Protein AF-A0ABC8RM78-F1 (afdb_monomer_lite)

InterPro domains:
  IPR001905 Ammonium transporter [PTHR43029] (1-121)
  IPR024041 Ammonium transporter AmtB-like domain [PF00909] (2-109)
  IPR029020 Ammonium/urea transporter [G3DSA:1.10.3430.10] (1-112)

Sequence (159 aa):
MAVFHTHAVAGSLGGILTGFFANPKLNRLFYMVPEWQHYIGLSYGLHSGQVKAGFKQMGVQLLGIVFVVTLNVIMTSLICLLIRLAVPLRLSEEELLNGDDAVHGEEAYALWGDGEKFESSRYTSTYGVEEVPGSRTNRDGPMMGPDEDNDFNVLGHSS

Foldseek 3Di:
DCCCPVPLVVLLVVLQVQLAQVDLVVQCVVVVDPPSVLSGACPVCVVVVVNVSNVVSNVVSVVVSVVVVVCCVVVVVVVQVVVCVPDNPDDDPVQVVVPPCSVPVDDPPPDDDDPDDDDDDDDDDDDDDDDDDDDDDDDDDDDDDDDDDDDDDDDDDDD

pLDDT: mean 71.52, std 21.96, range [32.31, 97.81]

Organism: NCBI:txid185542

Secondary structure (DSSP, 8-state):
--HIIIIIIHHHHHHHHHHHH--HHHHHHHH--TTGGG---HHHHHHTT-HHHHHHHHHHHHHHHHHHHHHHHHHHHHHHHHHHTTS-SS--HHHHHH-GGGTTSS-TT-SSS-------S--------------------------------------

Radius of gyration: 38.26 Å; chains: 1; bounding box: 90×73×73 Å

Structure (mmCIF, N/CA/C/O backbone):
data_AF-A0ABC8RM78-F1
#
_entry.id   AF-A0ABC8RM78-F1
#
loop_
_atom_site.group_PDB
_atom_site.id
_atom_site.type_symbol
_atom_site.label_atom_id
_atom_site.label_alt_id
_atom_site.label_comp_id
_atom_site.label_asym_id
_atom_site.label_entity_id
_atom_site.label_seq_id
_atom_site.pdbx_PDB_ins_code
_atom_site.Cartn_x
_atom_site.Cartn_y
_atom_site.Cartn_z
_atom_site.occupancy
_atom_site.B_iso_or_equiv
_atom_site.auth_seq_id
_atom_site.auth_comp_id
_atom_site.auth_asym_id
_atom_site.auth_atom_id
_atom_site.pdbx_PDB_model_num
ATOM 1 N N . MET A 1 1 ? 16.459 9.602 -7.065 1.00 53.28 1 MET A N 1
ATOM 2 C CA . MET A 1 1 ? 16.004 8.241 -6.694 1.00 53.28 1 MET A CA 1
ATOM 3 C C . MET A 1 1 ? 15.451 8.251 -5.270 1.00 53.28 1 MET A C 1
ATOM 5 O O . MET A 1 1 ? 16.225 8.205 -4.328 1.00 53.28 1 MET A O 1
ATOM 9 N N . ALA A 1 2 ? 14.132 8.391 -5.096 1.00 65.94 2 ALA A N 1
ATOM 10 C CA . ALA A 1 2 ? 13.492 8.371 -3.766 1.00 65.94 2 ALA A CA 1
ATOM 11 C C . ALA A 1 2 ? 12.044 7.842 -3.773 1.00 65.94 2 ALA A C 1
ATOM 13 O O . ALA A 1 2 ? 11.488 7.579 -2.713 1.00 65.94 2 ALA A O 1
ATOM 14 N N . VAL A 1 3 ? 11.440 7.649 -4.953 1.00 72.56 3 VAL A N 1
ATOM 15 C CA . VAL A 1 3 ? 10.004 7.368 -5.120 1.00 72.56 3 VAL A CA 1
ATOM 16 C C . VAL A 1 3 ? 9.578 6.081 -4.409 1.00 72.56 3 VAL A C 1
ATOM 18 O O . VAL A 1 3 ? 8.558 6.067 -3.732 1.00 72.56 3 VAL A O 1
ATOM 21 N N . PHE A 1 4 ? 10.385 5.017 -4.463 1.00 78.56 4 PHE A N 1
ATOM 22 C CA . PHE A 1 4 ? 10.058 3.765 -3.773 1.00 78.56 4 PHE A CA 1
ATOM 23 C C . PHE A 1 4 ? 9.957 3.945 -2.248 1.00 78.56 4 PHE A C 1
ATOM 25 O O . PHE A 1 4 ? 8.968 3.547 -1.635 1.00 78.56 4 PHE A O 1
ATOM 32 N N . HIS A 1 5 ? 10.938 4.605 -1.629 1.00 72.56 5 HIS A N 1
ATOM 33 C CA . HIS A 1 5 ? 10.938 4.813 -0.180 1.00 72.56 5 HIS A CA 1
ATOM 34 C C . HIS A 1 5 ? 9.869 5.811 0.261 1.00 72.56 5 HIS A C 1
ATOM 36 O O . HIS A 1 5 ? 9.139 5.557 1.215 1.00 72.56 5 HIS A O 1
ATOM 42 N N . THR A 1 6 ? 9.737 6.938 -0.433 1.00 83.31 6 THR A N 1
ATOM 43 C CA . THR A 1 6 ? 8.814 7.990 0.005 1.00 83.31 6 THR A CA 1
ATOM 44 C C . THR A 1 6 ? 7.363 7.712 -0.365 1.00 83.31 6 THR A C 1
ATOM 46 O O . THR A 1 6 ? 6.483 8.279 0.266 1.00 83.31 6 THR A O 1
ATOM 49 N N . HIS A 1 7 ? 7.091 6.840 -1.342 1.00 86.31 7 HIS A N 1
ATOM 50 C CA . HIS A 1 7 ? 5.723 6.556 -1.787 1.00 86.31 7 HIS A CA 1
ATOM 51 C C . HIS A 1 7 ? 5.297 5.131 -1.433 1.00 86.31 7 HIS A C 1
ATOM 53 O O . HIS A 1 7 ? 4.291 4.955 -0.749 1.00 86.31 7 HIS A O 1
ATOM 59 N N . ALA A 1 8 ? 6.055 4.103 -1.834 1.00 87.44 8 ALA A N 1
ATOM 60 C CA . ALA A 1 8 ? 5.636 2.717 -1.609 1.00 87.44 8 ALA A CA 1
ATOM 61 C C . ALA A 1 8 ? 5.716 2.328 -0.124 1.00 87.44 8 ALA A C 1
ATOM 63 O O . ALA A 1 8 ? 4.761 1.768 0.422 1.00 87.44 8 ALA A O 1
ATOM 64 N N . VAL A 1 9 ? 6.816 2.673 0.556 1.00 90.56 9 VAL A N 1
ATOM 65 C CA . VAL A 1 9 ? 6.976 2.369 1.989 1.00 90.56 9 VAL A CA 1
ATOM 66 C C . VAL A 1 9 ? 6.053 3.241 2.836 1.00 90.56 9 VAL A C 1
ATOM 68 O O . VAL A 1 9 ? 5.328 2.713 3.678 1.00 90.56 9 VAL A O 1
ATOM 71 N N . ALA A 1 10 ? 6.015 4.553 2.586 1.00 92.19 10 ALA A N 1
ATOM 72 C CA . ALA A 1 10 ? 5.139 5.463 3.326 1.00 92.19 10 ALA A CA 1
ATOM 73 C C . ALA A 1 10 ? 3.650 5.134 3.126 1.00 92.19 10 ALA A C 1
ATOM 75 O O . ALA A 1 10 ? 2.893 5.115 4.095 1.00 92.19 10 ALA A O 1
ATOM 76 N N . GLY A 1 11 ? 3.233 4.809 1.898 1.00 92.81 11 GLY A N 1
ATOM 77 C CA . GLY A 1 11 ? 1.861 4.401 1.596 1.00 92.81 11 GLY A CA 1
ATOM 78 C C . GLY A 1 11 ? 1.475 3.093 2.288 1.00 92.81 11 GLY A C 1
ATOM 79 O O . GLY A 1 11 ? 0.410 3.008 2.900 1.00 92.81 11 GLY A O 1
ATOM 80 N N . SER A 1 12 ? 2.366 2.096 2.272 1.00 95.31 12 SER A N 1
ATOM 81 C CA . SER A 1 12 ? 2.142 0.820 2.969 1.00 95.31 12 SER A CA 1
ATOM 82 C C . SER A 1 12 ? 2.048 1.014 4.483 1.00 95.31 12 SER A C 1
ATOM 84 O O . SER A 1 12 ? 1.131 0.498 5.123 1.00 95.31 12 SER A O 1
ATOM 86 N N . LEU A 1 13 ? 2.956 1.810 5.057 1.00 96.06 13 LEU A N 1
ATOM 87 C CA . LEU A 1 13 ? 2.937 2.160 6.475 1.00 96.06 13 LEU A CA 1
ATOM 88 C C . LEU A 1 13 ? 1.647 2.901 6.847 1.00 96.06 13 LEU A C 1
ATOM 90 O O . LEU A 1 13 ? 1.007 2.548 7.835 1.00 96.06 13 LEU A O 1
ATOM 94 N N . GLY A 1 14 ? 1.226 3.874 6.036 1.00 95.94 14 GLY A N 1
ATOM 95 C CA . GLY A 1 14 ? -0.038 4.584 6.214 1.00 95.94 14 GLY A CA 1
ATOM 96 C C . GLY A 1 14 ? -1.230 3.628 6.229 1.00 95.94 14 GLY A C 1
ATOM 97 O O . GLY A 1 14 ? -2.032 3.667 7.159 1.00 95.94 14 GLY A O 1
ATOM 98 N N . GLY A 1 15 ? -1.298 2.698 5.271 1.00 96.06 15 GLY A N 1
ATOM 99 C CA . GLY A 1 15 ? -2.353 1.687 5.210 1.00 96.06 15 GLY A CA 1
ATOM 100 C C . GLY A 1 15 ? -2.411 0.794 6.455 1.00 96.06 15 GLY A C 1
ATOM 101 O O . GLY A 1 15 ? -3.502 0.559 6.986 1.00 96.06 15 GLY A O 1
ATOM 102 N N . ILE A 1 16 ? -1.252 0.355 6.961 1.00 97.38 16 ILE A N 1
ATOM 103 C CA . ILE A 1 16 ? -1.138 -0.437 8.197 1.00 97.38 16 ILE A CA 1
ATOM 104 C C . ILE A 1 16 ? -1.616 0.369 9.408 1.00 97.38 16 ILE A C 1
ATOM 106 O O . ILE A 1 16 ? -2.435 -0.113 10.194 1.00 97.38 16 ILE A O 1
ATOM 110 N N . LEU A 1 17 ? -1.153 1.614 9.540 1.00 96.81 17 LEU A N 1
ATOM 111 C CA . LEU A 1 17 ? -1.540 2.498 10.637 1.00 96.81 17 LEU A CA 1
ATOM 112 C C . LEU A 1 17 ? -3.037 2.818 10.603 1.00 96.81 17 LEU A C 1
ATOM 114 O O . LEU A 1 17 ? -3.672 2.831 11.655 1.00 96.81 17 LEU A O 1
ATOM 118 N N . THR A 1 18 ? -3.639 2.986 9.422 1.00 95.38 18 THR A N 1
ATOM 119 C CA . THR A 1 18 ? -5.097 3.107 9.279 1.00 95.38 18 THR A CA 1
ATOM 120 C C . THR A 1 18 ? -5.815 1.852 9.776 1.00 95.38 18 THR A C 1
ATOM 122 O O . THR A 1 18 ? -6.796 1.962 10.509 1.00 95.38 18 THR A O 1
ATOM 125 N N . GLY A 1 19 ? -5.321 0.656 9.442 1.00 94.50 19 GLY A N 1
ATOM 126 C CA . GLY A 1 19 ? -5.889 -0.607 9.928 1.00 94.50 19 GLY A CA 1
ATOM 127 C C . GLY A 1 19 ? -5.832 -0.742 11.451 1.00 94.50 19 GLY A C 1
ATOM 128 O O . GLY A 1 19 ? -6.739 -1.297 12.073 1.00 94.50 19 GLY A O 1
ATOM 129 N N . PHE A 1 20 ? -4.797 -0.178 12.069 1.00 96.44 20 PHE A N 1
ATOM 130 C CA . PHE A 1 20 ? -4.596 -0.244 13.510 1.00 96.44 20 PHE A CA 1
ATOM 131 C C . PHE A 1 20 ? -5.345 0.853 14.288 1.00 96.44 20 PHE A C 1
ATOM 133 O O . PHE A 1 20 ? -5.953 0.560 15.321 1.00 96.44 20 PHE A O 1
ATOM 140 N N . PHE A 1 21 ? -5.344 2.095 13.794 1.00 96.06 21 PHE A N 1
ATOM 141 C CA . PHE A 1 21 ? -5.816 3.295 14.503 1.00 96.06 21 PHE A CA 1
ATOM 142 C C . PHE A 1 21 ? -7.126 3.896 13.965 1.00 96.06 21 PHE A C 1
ATOM 144 O O . PHE A 1 21 ? -7.525 4.970 14.414 1.00 96.06 21 PHE A O 1
ATOM 151 N N . ALA A 1 22 ? -7.828 3.246 13.030 1.00 93.12 22 ALA A N 1
ATOM 152 C CA . ALA A 1 22 ? -9.116 3.751 12.547 1.00 93.12 22 ALA A CA 1
ATOM 153 C C . ALA A 1 22 ? -10.111 3.984 13.703 1.00 93.12 22 ALA A C 1
ATOM 155 O O . ALA A 1 22 ? -10.501 3.062 14.421 1.00 93.12 22 ALA A O 1
ATOM 156 N N . ASN A 1 23 ? -10.538 5.236 13.876 1.00 91.44 23 ASN A N 1
ATOM 157 C CA . ASN A 1 23 ? -11.488 5.618 14.912 1.00 91.44 23 ASN A CA 1
ATOM 158 C C . ASN A 1 23 ? -12.906 5.672 14.319 1.00 91.44 23 ASN A C 1
ATOM 160 O O . ASN A 1 23 ? -13.159 6.478 13.418 1.00 91.44 23 ASN A O 1
ATOM 164 N N . PRO A 1 24 ? -13.863 4.891 14.843 1.00 85.81 24 PRO A N 1
ATOM 165 C CA . PRO A 1 24 ? -15.192 4.790 14.254 1.00 85.81 24 PRO A CA 1
ATOM 166 C C . PRO A 1 24 ? -15.961 6.123 14.333 1.00 85.81 24 PRO A C 1
ATOM 168 O O . PRO A 1 24 ? -16.697 6.460 13.409 1.00 85.81 24 PRO A O 1
ATOM 171 N N . LYS A 1 25 ? -15.737 6.958 15.363 1.00 85.38 25 LYS A N 1
ATOM 172 C CA . LYS A 1 25 ? -16.378 8.286 15.461 1.00 85.38 25 LYS A CA 1
ATOM 173 C C . LYS A 1 25 ? -15.919 9.233 14.349 1.00 85.38 25 LYS A C 1
ATOM 175 O O . LYS A 1 25 ? -16.734 10.004 13.849 1.00 85.38 25 LYS A O 1
ATOM 180 N N . LEU A 1 26 ? -14.642 9.160 13.963 1.00 85.31 26 LEU A N 1
ATOM 181 C CA . LEU A 1 26 ? -14.109 9.925 12.832 1.00 85.31 26 LEU A CA 1
ATOM 182 C C . LEU A 1 26 ? -14.647 9.369 11.510 1.00 85.31 26 LEU A C 1
ATOM 184 O O . LEU A 1 26 ? -15.102 10.136 10.669 1.00 85.31 26 LEU A O 1
ATOM 188 N N . ASN A 1 27 ? -14.704 8.044 11.363 1.00 84.44 27 ASN A N 1
ATOM 189 C CA . ASN A 1 27 ? -15.275 7.409 10.172 1.00 84.44 27 ASN A CA 1
ATOM 190 C C . ASN A 1 27 ? -16.754 7.769 9.966 1.00 84.44 27 ASN A C 1
ATOM 192 O O . ASN A 1 27 ? -17.173 7.982 8.832 1.00 84.44 27 ASN A O 1
ATOM 196 N N . ARG A 1 28 ? -17.542 7.933 11.037 1.00 82.94 28 ARG A N 1
ATOM 197 C CA . ARG A 1 28 ? -18.921 8.439 10.937 1.00 82.94 28 ARG A CA 1
ATOM 198 C C . ARG A 1 28 ? -18.995 9.821 10.291 1.00 82.94 28 ARG A C 1
ATOM 200 O O . ARG A 1 28 ? -19.908 10.065 9.510 1.00 82.94 28 ARG A O 1
ATOM 207 N N . LEU A 1 29 ? -18.064 10.712 10.636 1.00 83.12 29 LEU A N 1
ATOM 208 C CA . LEU A 1 29 ? -18.045 12.079 10.119 1.00 83.12 29 LEU A CA 1
ATOM 209 C C . LEU A 1 29 ? -17.743 12.108 8.616 1.00 83.12 29 LEU A C 1
ATOM 211 O O . LEU A 1 29 ? -18.353 12.891 7.900 1.00 83.12 29 LEU A O 1
ATOM 215 N N . PHE A 1 30 ? -16.844 11.238 8.145 1.00 82.69 30 PHE A N 1
ATOM 216 C CA . PHE A 1 30 ? -16.452 11.184 6.734 1.00 82.69 30 PHE A CA 1
ATOM 217 C C . PHE A 1 30 ? -17.404 10.369 5.856 1.00 82.69 30 PHE A C 1
ATOM 219 O O . PHE A 1 30 ? -17.686 10.775 4.734 1.00 82.69 30 PHE A O 1
ATOM 226 N N . TYR A 1 31 ? -17.893 9.225 6.338 1.00 76.94 31 TYR A N 1
ATOM 227 C CA . TYR A 1 31 ? -18.687 8.315 5.511 1.00 76.94 31 TYR A CA 1
ATOM 228 C C . TYR A 1 31 ? -20.199 8.504 5.667 1.00 76.94 31 TYR A C 1
ATOM 230 O O . TYR A 1 31 ? -20.934 8.070 4.789 1.00 76.94 31 TYR A O 1
ATOM 238 N N . MET A 1 32 ? -20.680 9.116 6.760 1.00 79.56 32 MET A N 1
ATOM 239 C CA . MET A 1 32 ? -22.110 9.363 7.041 1.00 79.56 32 MET A CA 1
ATOM 240 C C . MET A 1 32 ? -23.044 8.152 6.810 1.00 79.56 32 MET A C 1
ATOM 242 O O . MET A 1 32 ? -24.242 8.311 6.588 1.00 79.56 32 MET A O 1
ATOM 246 N N . VAL A 1 33 ? -22.512 6.929 6.880 1.00 76.44 33 VAL A N 1
ATOM 247 C CA . VAL A 1 33 ? -23.263 5.686 6.661 1.00 76.44 33 VAL A CA 1
ATOM 248 C C . VAL A 1 33 ? -23.813 5.136 7.977 1.00 76.44 33 VAL A C 1
ATOM 250 O O . VAL A 1 33 ? -23.138 5.271 8.999 1.00 76.44 33 VAL A O 1
ATOM 253 N N . PRO A 1 34 ? -24.984 4.469 7.976 1.00 74.38 34 PRO A N 1
ATOM 254 C CA . PRO A 1 34 ? -25.592 3.908 9.188 1.00 74.38 34 PRO A CA 1
ATOM 255 C C . PRO A 1 34 ? -24.664 2.934 9.928 1.00 74.38 34 PRO A C 1
ATOM 257 O O . PRO A 1 34 ? -24.543 2.996 11.147 1.00 74.38 34 PRO A O 1
ATOM 260 N N . GLU A 1 35 ? -23.928 2.118 9.173 1.00 76.56 35 GLU A N 1
ATOM 261 C CA . GLU A 1 35 ? -23.063 1.039 9.667 1.00 76.56 35 GLU A CA 1
ATOM 262 C C . GLU A 1 35 ? -21.624 1.504 9.986 1.00 76.56 35 GLU A C 1
ATOM 264 O O . GLU A 1 35 ? -20.668 0.741 9.953 1.00 76.56 35 GLU A O 1
ATOM 269 N N . TRP A 1 36 ? -21.403 2.784 10.291 1.00 76.62 36 TRP A N 1
ATOM 270 C CA . TRP A 1 36 ? -20.051 3.330 10.512 1.00 76.62 36 TRP A CA 1
ATOM 271 C C . TRP A 1 36 ? -19.240 2.613 11.612 1.00 76.62 36 TRP A C 1
ATOM 273 O O . TRP A 1 36 ? -18.010 2.685 11.620 1.00 76.62 36 TRP A O 1
ATOM 283 N N . GLN A 1 37 ? -19.912 1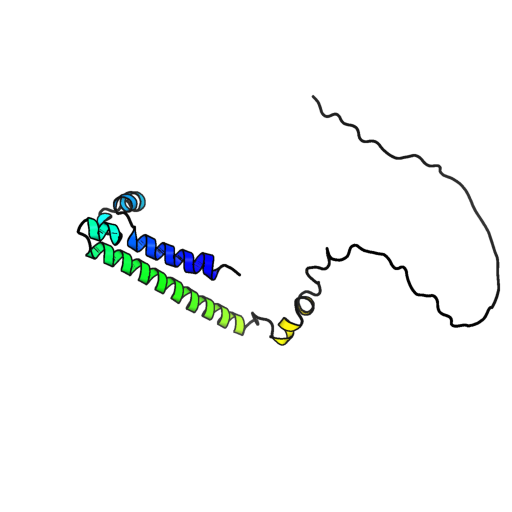.923 12.539 1.00 77.88 37 GLN A N 1
ATOM 284 C CA . GLN A 1 37 ? -19.292 1.230 13.671 1.00 77.88 37 GLN A CA 1
ATOM 285 C C . GLN A 1 37 ? -18.379 0.076 13.242 1.00 77.88 37 GLN A C 1
ATOM 287 O O . GLN A 1 37 ? -17.425 -0.224 13.957 1.00 77.88 37 GLN A O 1
ATOM 292 N N . HIS A 1 38 ? -18.612 -0.544 12.076 1.00 80.00 38 HIS A N 1
ATOM 293 C CA . HIS A 1 38 ? -17.752 -1.637 11.610 1.00 80.00 38 HIS A CA 1
ATOM 294 C C . HIS A 1 38 ? -16.397 -1.164 11.079 1.00 80.00 38 HIS A C 1
ATOM 296 O O . HIS A 1 38 ? -15.493 -1.987 10.933 1.00 80.00 38 HIS A O 1
ATOM 302 N N . TYR A 1 39 ? -16.238 0.132 10.792 1.00 85.94 39 TYR A N 1
ATOM 303 C CA . TYR A 1 39 ? -14.957 0.726 10.413 1.00 85.94 39 TYR A CA 1
ATOM 304 C C . TYR A 1 39 ? -14.179 1.111 11.673 1.00 85.94 39 TYR A C 1
ATOM 306 O O . TYR A 1 39 ? -14.041 2.286 12.018 1.00 85.94 39 TYR A O 1
ATOM 314 N N . ILE A 1 40 ? -13.693 0.104 12.387 1.00 92.94 40 ILE A N 1
ATOM 315 C CA . ILE A 1 40 ? -12.923 0.268 13.617 1.00 92.94 40 ILE A CA 1
ATOM 316 C C . ILE A 1 40 ? -11.547 -0.360 13.438 1.00 92.94 40 ILE A C 1
ATOM 318 O O . ILE A 1 40 ? -11.422 -1.463 12.919 1.00 92.94 40 ILE A O 1
ATOM 322 N N . GLY A 1 41 ? -10.506 0.360 13.838 1.00 94.50 41 GLY A N 1
ATOM 323 C CA . GLY A 1 41 ? -9.136 -0.132 13.809 1.00 94.50 41 GLY A CA 1
ATOM 324 C C . GLY A 1 41 ? -8.892 -1.150 14.914 1.00 94.50 41 GLY A C 1
ATOM 325 O O . GLY A 1 41 ? -9.612 -1.180 15.915 1.00 94.50 41 GLY A O 1
ATOM 326 N N . LEU A 1 42 ? -7.861 -1.979 14.755 1.00 94.00 42 LEU A N 1
ATOM 327 C CA . LEU A 1 42 ? -7.565 -3.070 15.687 1.00 94.00 42 LEU A CA 1
ATOM 328 C C . LEU A 1 42 ? -7.426 -2.600 17.146 1.00 94.00 42 LEU A C 1
ATOM 330 O O . LEU A 1 42 ? -7.996 -3.227 18.037 1.00 94.00 42 LEU A O 1
ATOM 334 N N . SER A 1 43 ? -6.743 -1.479 17.394 1.00 94.88 43 SER A N 1
ATOM 335 C CA . SER A 1 43 ? -6.554 -0.935 18.750 1.00 94.88 43 SER A CA 1
ATOM 336 C C . SER A 1 43 ? -7.881 -0.589 19.440 1.00 94.88 43 SER A C 1
ATOM 338 O O . SER A 1 43 ? -8.151 -1.034 20.558 1.00 94.88 43 SER A O 1
ATOM 340 N N . TYR A 1 44 ? -8.756 0.141 18.748 1.00 92.62 44 TYR A N 1
ATOM 341 C CA . TYR A 1 44 ? -10.085 0.496 19.243 1.00 92.62 44 TYR A CA 1
ATOM 342 C C . TYR A 1 44 ? -11.015 -0.720 19.322 1.00 92.62 44 TYR A C 1
ATOM 344 O O . TYR A 1 44 ? -11.827 -0.808 20.244 1.00 92.62 44 TYR A O 1
ATOM 352 N N . GLY A 1 45 ? -10.891 -1.677 18.398 1.00 91.94 45 GLY A N 1
ATOM 353 C CA . GLY A 1 45 ? -11.647 -2.931 18.401 1.00 91.94 45 GLY A CA 1
ATOM 354 C C . GLY A 1 45 ? -11.334 -3.793 19.623 1.00 91.94 45 GLY A C 1
ATOM 355 O O . GLY A 1 45 ? -12.251 -4.340 20.230 1.00 91.94 45 GLY A O 1
ATOM 356 N N . LEU A 1 46 ? -10.063 -3.852 20.037 1.00 92.19 46 LEU A N 1
ATOM 357 C CA . LEU A 1 46 ? -9.640 -4.512 21.277 1.00 92.19 46 LEU A CA 1
ATOM 358 C C . LEU A 1 46 ? -10.224 -3.828 22.518 1.00 92.19 46 LEU A C 1
ATOM 360 O O . LEU A 1 46 ? -10.743 -4.508 23.398 1.00 92.19 46 LEU A O 1
ATOM 364 N N . HIS A 1 47 ? -10.204 -2.495 22.566 1.00 91.31 47 HIS A N 1
ATOM 365 C CA . HIS A 1 47 ? -10.701 -1.747 23.724 1.00 91.31 47 HIS A CA 1
ATOM 366 C C . HIS A 1 47 ? -12.235 -1.761 23.861 1.00 91.31 47 HIS A C 1
ATOM 368 O O . HIS A 1 47 ? -12.763 -1.759 24.967 1.00 91.31 47 HIS A O 1
ATOM 374 N N . SER A 1 48 ? -12.962 -1.782 22.741 1.00 88.25 48 SER A N 1
ATOM 375 C CA . SER A 1 48 ? -14.433 -1.716 22.703 1.00 88.25 48 SER A CA 1
ATOM 376 C C . SER A 1 48 ? -15.130 -3.081 22.627 1.00 88.25 48 SER A C 1
ATOM 378 O O . SER A 1 48 ? -16.354 -3.136 22.510 1.00 88.25 48 SER A O 1
ATOM 380 N N . GLY A 1 49 ? -14.374 -4.186 22.648 1.00 88.94 49 GLY A N 1
ATOM 381 C CA . GLY A 1 49 ? -14.901 -5.550 22.505 1.00 88.94 49 GLY A CA 1
ATOM 382 C C . GLY A 1 49 ? -15.252 -5.959 21.066 1.00 88.94 49 GLY A C 1
ATOM 383 O O . GLY A 1 49 ? -15.648 -7.098 20.824 1.00 88.94 49 GLY A O 1
ATOM 384 N N . GLN A 1 50 ? -15.056 -5.080 20.080 1.00 89.50 50 GLN A N 1
ATOM 385 C CA . GLN A 1 50 ? -15.324 -5.323 18.655 1.00 89.50 50 GLN A CA 1
ATOM 386 C C . GLN A 1 50 ? -14.102 -5.881 17.909 1.00 89.50 50 GLN A C 1
ATOM 388 O O . GLN A 1 50 ? -13.762 -5.466 16.798 1.00 89.50 50 GLN A O 1
ATOM 393 N N . VAL A 1 51 ? -13.432 -6.857 18.518 1.00 90.75 51 VAL A N 1
ATOM 394 C CA . VAL A 1 51 ? -12.148 -7.400 18.049 1.00 90.75 51 VAL A CA 1
ATOM 395 C C . VAL A 1 51 ? -12.237 -7.925 16.613 1.00 90.75 51 VAL A C 1
ATOM 397 O O . VAL A 1 51 ? -11.376 -7.628 15.789 1.00 90.75 51 VAL A O 1
ATOM 400 N N . LYS A 1 52 ? -13.322 -8.635 16.275 1.00 92.25 52 LYS A N 1
ATOM 401 C CA . LYS A 1 52 ? -13.553 -9.169 14.920 1.00 92.25 52 LYS A CA 1
ATOM 402 C C . LYS A 1 52 ? -13.584 -8.071 13.853 1.00 92.25 52 LYS A C 1
ATOM 404 O O . LYS A 1 52 ? -13.020 -8.258 12.779 1.00 92.25 52 LYS A O 1
ATOM 409 N N . ALA A 1 53 ? -14.219 -6.935 14.144 1.00 91.12 53 ALA A N 1
ATOM 410 C CA . ALA A 1 53 ? -14.277 -5.806 13.219 1.00 91.12 53 ALA A CA 1
ATOM 411 C C . ALA A 1 53 ? -12.897 -5.145 13.066 1.00 91.12 53 ALA A C 1
ATOM 413 O O . ALA A 1 53 ? -12.477 -4.886 11.941 1.00 91.12 53 ALA A O 1
ATOM 414 N N . GLY A 1 54 ? -12.149 -5.010 14.169 1.00 93.19 54 GLY A N 1
ATOM 415 C CA . GLY A 1 54 ? -10.759 -4.543 14.164 1.00 93.19 54 GLY A CA 1
ATOM 416 C C . GLY A 1 54 ? -9.824 -5.402 13.305 1.00 93.19 54 GLY A C 1
ATOM 417 O O . GLY A 1 54 ? -9.090 -4.883 12.465 1.00 93.19 54 GLY A O 1
ATOM 418 N N . PHE A 1 55 ? -9.887 -6.728 13.453 1.00 94.56 55 PHE A N 1
ATOM 419 C CA . PHE A 1 55 ? -9.119 -7.650 12.608 1.00 94.56 55 PHE A CA 1
ATOM 420 C C . PHE A 1 55 ? -9.562 -7.607 11.144 1.00 94.56 55 PHE A C 1
ATOM 422 O O . PHE A 1 55 ? -8.710 -7.646 10.256 1.00 94.56 55 PHE A O 1
ATOM 429 N N . LYS A 1 56 ? -10.870 -7.484 10.877 1.00 94.38 56 LYS A N 1
ATOM 430 C CA . LYS A 1 56 ? -11.381 -7.313 9.510 1.00 94.38 56 LYS A CA 1
ATOM 431 C C . LYS A 1 56 ? -10.792 -6.058 8.865 1.00 94.38 56 LYS A C 1
ATOM 433 O O . LYS A 1 56 ? -10.315 -6.137 7.738 1.00 94.38 56 LYS A O 1
ATOM 438 N N . GLN A 1 57 ? -10.776 -4.933 9.581 1.00 94.69 57 GLN A N 1
ATOM 439 C CA . GLN A 1 57 ? -10.210 -3.676 9.088 1.00 94.69 57 GLN A CA 1
ATOM 440 C C . GLN A 1 57 ? -8.716 -3.817 8.775 1.00 94.69 57 GLN A C 1
ATOM 442 O O . GLN A 1 57 ? -8.272 -3.410 7.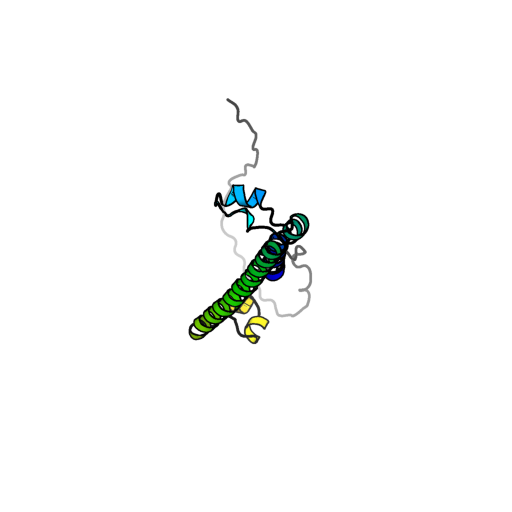704 1.00 94.69 57 GLN A O 1
ATOM 447 N N . MET A 1 58 ? -7.947 -4.452 9.664 1.00 96.12 58 MET A N 1
ATOM 448 C CA . MET A 1 58 ? -6.528 -4.729 9.424 1.00 96.12 58 MET A CA 1
ATOM 449 C C . MET A 1 58 ? -6.319 -5.602 8.176 1.00 96.12 58 MET A C 1
ATOM 451 O O . MET A 1 58 ? -5.478 -5.293 7.334 1.00 96.12 58 MET A O 1
ATOM 455 N N . GLY A 1 59 ? -7.118 -6.662 8.023 1.00 95.56 59 GLY A N 1
ATOM 456 C CA . GLY A 1 59 ? -7.055 -7.558 6.869 1.00 95.56 59 GLY A CA 1
ATOM 457 C C . GLY A 1 59 ? -7.386 -6.864 5.547 1.00 95.56 59 GLY A C 1
ATOM 458 O O . GLY A 1 59 ? -6.667 -7.050 4.568 1.00 95.56 59 GLY A O 1
ATOM 459 N N . VAL A 1 60 ? -8.422 -6.019 5.520 1.00 96.00 60 VAL A N 1
ATOM 460 C CA . VAL A 1 60 ? -8.801 -5.245 4.324 1.00 96.00 60 VAL A CA 1
ATOM 461 C C . VAL A 1 60 ? -7.679 -4.294 3.902 1.00 96.00 60 VAL A C 1
ATOM 463 O O . VAL A 1 60 ? -7.378 -4.210 2.714 1.00 96.00 60 VAL A O 1
ATOM 466 N N . GLN A 1 61 ? -7.010 -3.635 4.853 1.00 97.25 61 GLN A N 1
ATOM 467 C CA . GLN A 1 61 ? -5.879 -2.756 4.542 1.00 97.25 61 GLN A CA 1
ATOM 468 C C . GLN A 1 61 ? -4.692 -3.527 3.953 1.00 97.25 61 GLN A C 1
ATOM 470 O O . GLN A 1 61 ? -4.128 -3.100 2.947 1.00 97.25 61 GLN A O 1
ATOM 475 N N . LEU A 1 62 ? -4.336 -4.680 4.529 1.00 97.50 62 LEU A N 1
ATOM 476 C CA . LEU A 1 62 ? -3.262 -5.525 3.993 1.00 97.50 62 LEU A CA 1
ATOM 477 C C . LEU A 1 62 ? -3.595 -6.051 2.594 1.00 97.50 62 LEU A C 1
ATOM 479 O O . LEU A 1 62 ? -2.748 -6.004 1.704 1.00 97.50 62 LEU A O 1
ATOM 483 N N . LEU A 1 63 ? -4.834 -6.500 2.384 1.00 97.81 63 LEU A N 1
ATOM 484 C CA . LEU A 1 63 ? -5.302 -6.944 1.075 1.00 97.81 63 LEU A CA 1
ATOM 485 C C . LEU A 1 63 ? -5.230 -5.810 0.046 1.00 97.81 63 LEU A C 1
ATOM 487 O O . LEU A 1 63 ? -4.760 -6.031 -1.066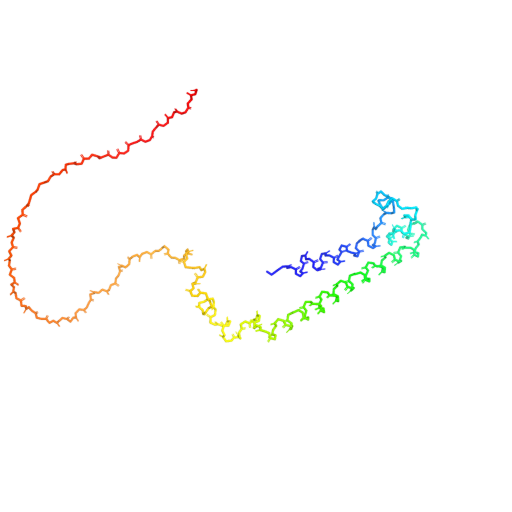 1.00 97.81 63 LEU A O 1
ATOM 491 N N . GLY A 1 64 ? -5.639 -4.597 0.426 1.00 97.38 64 GLY A N 1
ATOM 492 C CA . GLY A 1 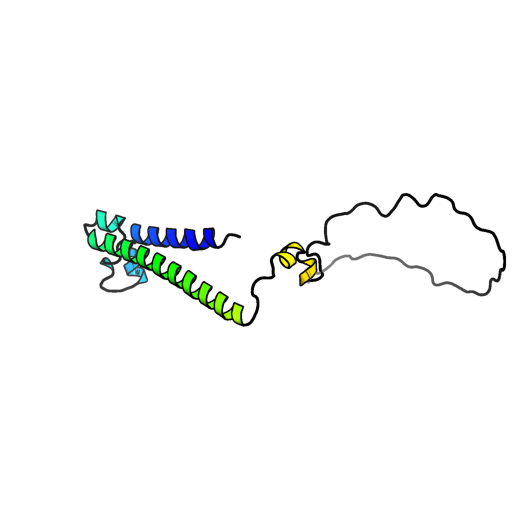64 ? -5.542 -3.410 -0.421 1.00 97.38 64 GLY A CA 1
ATOM 493 C C . GLY A 1 64 ? -4.101 -3.084 -0.818 1.00 97.38 64 GLY A C 1
ATOM 494 O O . GLY A 1 64 ? -3.835 -2.854 -1.996 1.00 97.38 64 GLY A O 1
ATOM 495 N N . ILE A 1 65 ? -3.159 -3.133 0.132 1.00 97.25 65 ILE A N 1
ATOM 496 C CA . ILE A 1 65 ? -1.728 -2.917 -0.142 1.00 97.25 65 ILE A CA 1
ATOM 497 C C . ILE A 1 65 ? -1.217 -3.952 -1.150 1.00 97.25 65 ILE A C 1
ATOM 499 O O . ILE A 1 65 ? -0.651 -3.580 -2.178 1.00 97.25 65 ILE A O 1
ATOM 503 N N . VAL A 1 66 ? -1.451 -5.244 -0.894 1.00 96.81 66 VAL A N 1
ATOM 504 C CA . VAL A 1 66 ? -1.005 -6.329 -1.784 1.00 96.81 66 VAL A CA 1
ATOM 505 C C . VAL A 1 66 ? -1.624 -6.191 -3.172 1.00 96.81 66 VAL A C 1
ATOM 507 O O . VAL A 1 66 ? -0.921 -6.341 -4.172 1.00 96.81 66 VAL A O 1
ATOM 510 N N . PHE A 1 67 ? -2.917 -5.870 -3.242 1.00 97.38 67 PHE A N 1
ATOM 511 C CA . PHE A 1 67 ? -3.625 -5.663 -4.499 1.00 97.38 67 PHE A CA 1
ATOM 512 C C . PHE A 1 67 ? -2.987 -4.538 -5.314 1.00 97.38 67 PHE A C 1
ATOM 514 O O . PHE A 1 67 ? -2.584 -4.774 -6.450 1.00 97.38 67 PHE A O 1
ATOM 521 N N . VAL A 1 68 ? -2.829 -3.346 -4.732 1.00 96.06 68 VAL A N 1
ATOM 522 C CA . VAL A 1 68 ? -2.272 -2.179 -5.433 1.00 96.06 68 VAL A CA 1
ATOM 523 C C . VAL A 1 68 ? -0.832 -2.432 -5.872 1.00 96.06 68 VAL A C 1
ATOM 525 O O . VAL A 1 68 ? -0.483 -2.108 -7.006 1.00 96.06 68 VAL A O 1
ATOM 528 N N . VAL A 1 69 ? 0.004 -3.035 -5.021 1.00 94.7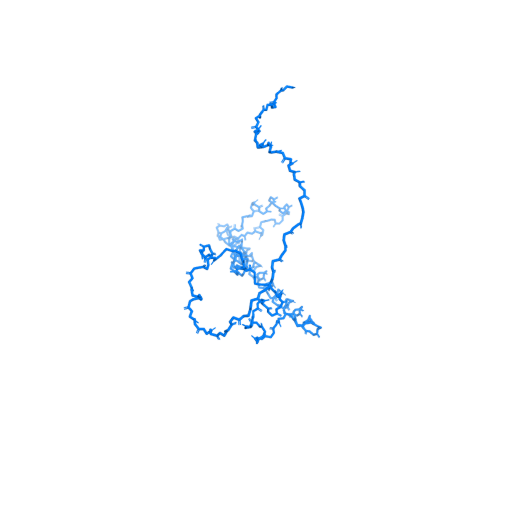5 69 VAL A N 1
ATOM 529 C CA . VAL A 1 69 ? 1.390 -3.377 -5.379 1.00 94.75 69 VAL A CA 1
ATOM 530 C C . VAL A 1 69 ? 1.418 -4.349 -6.555 1.00 94.75 69 VAL A C 1
ATOM 532 O O . VAL A 1 69 ? 2.101 -4.095 -7.545 1.00 94.75 69 VAL A O 1
ATOM 535 N N . THR A 1 70 ? 0.640 -5.428 -6.478 1.00 95.50 70 THR A N 1
ATOM 536 C CA . THR A 1 70 ? 0.585 -6.450 -7.532 1.00 95.50 70 THR A CA 1
ATOM 537 C C . THR A 1 70 ? 0.102 -5.853 -8.849 1.00 95.50 70 THR A C 1
ATOM 539 O O . THR A 1 70 ? 0.721 -6.072 -9.888 1.00 95.50 70 THR A O 1
ATOM 542 N N . LEU A 1 71 ? -0.961 -5.047 -8.808 1.00 96.75 71 LEU A N 1
ATOM 543 C CA . LEU A 1 71 ? -1.513 -4.398 -9.993 1.00 96.75 71 LEU A CA 1
ATOM 544 C C . LEU A 1 71 ? -0.497 -3.450 -10.638 1.00 96.75 71 LEU A C 1
ATOM 546 O O . LEU A 1 71 ? -0.323 -3.491 -11.853 1.00 96.75 71 LEU A O 1
ATOM 550 N N . ASN A 1 72 ? 0.208 -2.646 -9.835 1.00 94.94 72 ASN A N 1
ATOM 551 C CA . ASN A 1 72 ? 1.235 -1.735 -10.339 1.00 94.94 72 ASN A CA 1
ATOM 552 C C . ASN A 1 72 ? 2.401 -2.490 -10.970 1.00 94.94 72 ASN A C 1
ATOM 554 O O . ASN A 1 72 ? 2.818 -2.125 -12.065 1.00 94.94 72 ASN A O 1
ATOM 558 N N . VAL A 1 73 ? 2.904 -3.545 -10.325 1.00 94.19 73 VAL A N 1
ATOM 559 C CA . VAL A 1 73 ? 4.000 -4.349 -10.879 1.00 94.19 73 VAL A CA 1
ATOM 560 C C . VAL A 1 73 ? 3.574 -4.976 -12.205 1.00 94.19 73 VAL A C 1
ATOM 562 O O . VAL A 1 73 ? 4.243 -4.767 -13.211 1.00 94.19 73 VAL A O 1
ATOM 565 N N . ILE A 1 74 ? 2.433 -5.670 -12.239 1.00 97.00 74 ILE A N 1
ATOM 566 C CA . ILE A 1 74 ? 1.965 -6.367 -13.445 1.00 97.00 74 ILE A CA 1
ATOM 567 C C . ILE A 1 74 ? 1.702 -5.381 -14.583 1.00 97.00 74 ILE A C 1
ATOM 569 O O . ILE A 1 74 ? 2.217 -5.573 -15.684 1.00 97.00 74 ILE A O 1
ATOM 573 N N . MET A 1 75 ? 0.923 -4.325 -14.336 1.00 97.19 75 MET A N 1
ATOM 574 C CA . MET A 1 75 ? 0.538 -3.387 -15.392 1.00 97.19 75 MET A CA 1
ATOM 575 C C . MET A 1 75 ? 1.726 -2.570 -15.882 1.00 97.19 75 MET A C 1
ATOM 577 O O . MET A 1 75 ? 1.899 -2.433 -17.089 1.00 97.19 75 MET A O 1
ATOM 581 N N . THR A 1 76 ? 2.587 -2.089 -14.980 1.00 94.31 76 THR A N 1
ATOM 582 C CA . THR A 1 76 ? 3.792 -1.351 -15.386 1.00 94.31 76 THR A CA 1
ATOM 583 C C . THR A 1 76 ? 4.715 -2.247 -16.204 1.00 94.31 76 THR A C 1
ATOM 585 O O . THR A 1 76 ? 5.176 -1.837 -17.265 1.00 94.31 76 THR A O 1
ATOM 588 N N . SER A 1 77 ? 4.944 -3.494 -15.774 1.00 93.12 77 SER A N 1
ATOM 589 C CA . SER A 1 77 ? 5.741 -4.447 -16.549 1.00 93.12 77 SER A CA 1
ATOM 590 C C . SER A 1 77 ? 5.123 -4.735 -17.915 1.00 93.12 77 SER A C 1
ATOM 592 O O . SER A 1 77 ? 5.841 -4.706 -18.910 1.00 93.12 77 SER A O 1
ATOM 594 N N . LEU A 1 78 ? 3.810 -4.962 -17.990 1.00 95.31 78 LEU A N 1
ATOM 595 C CA . LEU A 1 78 ? 3.122 -5.216 -19.254 1.00 95.31 78 LEU A CA 1
ATOM 596 C C . LEU A 1 78 ? 3.254 -4.028 -20.214 1.00 95.31 78 LEU A C 1
ATOM 598 O O . LEU A 1 78 ? 3.623 -4.221 -21.367 1.00 95.31 78 LEU A O 1
ATOM 602 N N . ILE A 1 79 ? 3.007 -2.807 -19.735 1.00 94.88 79 ILE A N 1
ATOM 603 C CA . ILE A 1 79 ? 3.133 -1.582 -20.533 1.00 94.88 79 ILE A CA 1
ATOM 604 C C . ILE A 1 79 ? 4.567 -1.429 -21.047 1.00 94.88 79 ILE A C 1
ATOM 606 O O . ILE A 1 79 ? 4.770 -1.252 -22.248 1.00 94.88 79 ILE A O 1
ATOM 610 N N . CYS A 1 80 ? 5.567 -1.563 -20.173 1.00 92.50 80 CYS A N 1
ATOM 611 C CA . CYS A 1 80 ? 6.971 -1.475 -20.569 1.00 92.50 80 CYS A CA 1
ATOM 612 C C . CYS A 1 80 ? 7.348 -2.547 -21.602 1.00 92.50 80 CYS A C 1
ATOM 614 O O . CYS A 1 80 ? 8.078 -2.256 -22.546 1.00 92.50 80 CYS A O 1
ATOM 616 N N . LEU A 1 81 ? 6.841 -3.776 -21.458 1.00 89.31 81 LEU A N 1
ATOM 617 C CA . LEU A 1 81 ? 7.089 -4.855 -22.416 1.00 89.31 81 LEU A CA 1
ATOM 618 C C . LEU A 1 81 ? 6.427 -4.585 -23.770 1.00 89.31 81 LEU A C 1
ATOM 620 O O . LEU A 1 81 ? 7.070 -4.783 -24.795 1.00 89.31 81 LEU A O 1
ATOM 624 N N . LEU A 1 82 ? 5.180 -4.107 -23.784 1.00 91.38 82 LEU A N 1
ATOM 625 C CA . LEU A 1 82 ? 4.465 -3.780 -25.019 1.00 91.38 82 LEU A CA 1
ATOM 626 C C . LEU A 1 82 ? 5.138 -2.636 -25.776 1.00 91.38 82 LEU A C 1
ATOM 628 O O . LEU A 1 82 ? 5.328 -2.734 -26.985 1.00 91.38 82 LEU A O 1
ATOM 632 N N . ILE A 1 83 ? 5.550 -1.578 -25.076 1.00 92.06 83 ILE A N 1
ATOM 633 C CA . ILE A 1 83 ? 6.260 -0.460 -25.707 1.00 92.06 83 ILE A CA 1
ATOM 634 C C . ILE A 1 83 ? 7.616 -0.928 -26.245 1.00 92.06 83 ILE A C 1
ATOM 636 O O . ILE A 1 83 ? 7.981 -0.550 -27.355 1.00 92.06 83 ILE A O 1
ATOM 640 N N . ARG A 1 84 ? 8.321 -1.811 -25.521 1.00 88.12 84 ARG A N 1
ATOM 641 C CA . ARG A 1 84 ? 9.609 -2.372 -25.961 1.00 88.12 84 ARG A CA 1
ATOM 642 C C . ARG A 1 84 ? 9.525 -3.119 -27.298 1.00 88.12 84 ARG A C 1
ATOM 644 O O . ARG A 1 84 ? 10.544 -3.231 -27.972 1.00 88.12 84 ARG A O 1
ATOM 651 N N . LEU A 1 85 ? 8.347 -3.607 -27.697 1.00 85.56 85 LEU A N 1
ATOM 652 C CA . LEU A 1 85 ? 8.150 -4.224 -29.016 1.00 85.56 85 LEU A CA 1
ATOM 653 C C . LEU A 1 85 ? 8.206 -3.208 -30.165 1.00 85.56 85 LEU A C 1
ATOM 655 O O . LEU A 1 85 ? 8.542 -3.589 -31.282 1.00 85.56 85 LEU A O 1
ATOM 659 N N . ALA A 1 86 ? 7.870 -1.942 -29.908 1.00 88.75 86 ALA A N 1
ATOM 660 C CA . ALA A 1 86 ? 7.866 -0.881 -30.913 1.00 88.75 86 ALA A CA 1
ATOM 661 C C . ALA A 1 86 ? 9.101 0.027 -30.818 1.00 88.75 86 ALA A C 1
ATOM 663 O O . ALA A 1 86 ? 9.653 0.414 -31.844 1.00 88.75 86 ALA A O 1
ATOM 664 N N . VAL A 1 87 ? 9.529 0.378 -29.599 1.00 85.12 87 VAL A N 1
ATOM 665 C CA . VAL A 1 87 ? 10.620 1.331 -29.347 1.00 85.12 87 VAL A CA 1
ATOM 666 C C . VAL A 1 87 ? 11.480 0.852 -28.170 1.00 85.12 87 VAL A C 1
ATOM 668 O O . VAL A 1 87 ? 10.936 0.529 -27.109 1.00 85.12 87 VAL A O 1
ATOM 671 N N . PRO A 1 88 ? 12.821 0.829 -28.293 1.00 77.94 88 PRO A N 1
ATOM 672 C CA . PRO A 1 88 ? 13.698 0.531 -27.166 1.00 77.94 88 PRO A CA 1
ATOM 673 C C . PRO A 1 88 ? 13.603 1.639 -26.101 1.00 77.94 88 PRO A C 1
ATOM 675 O O . PRO A 1 88 ? 14.119 2.735 -26.270 1.00 77.94 88 PRO A O 1
ATOM 678 N N . LEU A 1 89 ? 12.937 1.340 -24.980 1.00 74.94 89 LEU A N 1
ATOM 679 C CA . LEU A 1 89 ? 12.755 2.255 -23.837 1.00 74.94 89 LEU A CA 1
ATOM 680 C C . LEU A 1 89 ? 14.037 2.534 -23.037 1.00 74.94 89 LEU A C 1
ATOM 682 O O . LEU A 1 89 ? 14.065 3.446 -22.215 1.00 74.94 89 LEU A O 1
ATOM 686 N N . ARG A 1 90 ? 15.068 1.704 -23.213 1.00 76.62 90 ARG A N 1
ATOM 687 C CA . ARG A 1 90 ? 16.358 1.827 -22.537 1.00 76.62 90 ARG A CA 1
ATOM 688 C C . ARG A 1 90 ? 17.453 1.669 -23.582 1.00 76.62 90 ARG A C 1
ATOM 690 O O . ARG A 1 90 ? 17.427 0.699 -24.338 1.00 76.62 90 ARG A O 1
ATOM 697 N N . LEU A 1 91 ? 18.374 2.624 -23.587 1.00 73.31 91 LEU A N 1
ATOM 698 C CA . LEU A 1 91 ? 19.583 2.620 -24.402 1.00 73.31 91 LEU A CA 1
ATOM 699 C C . LEU A 1 91 ? 20.448 1.384 -24.070 1.00 73.31 91 LEU A C 1
ATOM 701 O O . LEU A 1 91 ? 20.360 0.859 -22.951 1.00 73.31 91 LEU A O 1
ATOM 705 N N . SER A 1 92 ? 21.230 0.885 -25.030 1.00 72.38 92 SER A N 1
ATOM 706 C CA . SER A 1 92 ? 22.098 -0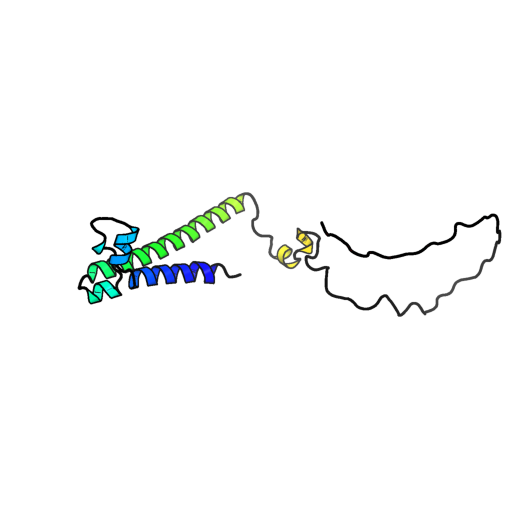.282 -24.804 1.00 72.38 92 SER A CA 1
ATOM 707 C C . SER A 1 92 ? 23.165 0.016 -23.734 1.00 72.38 92 SER A C 1
ATOM 709 O O . SER A 1 92 ? 23.474 1.173 -23.460 1.00 72.38 92 SER A O 1
ATOM 711 N N . GLU A 1 93 ? 23.712 -1.009 -23.069 1.00 65.38 93 GLU A N 1
ATOM 712 C CA . GLU A 1 93 ? 24.695 -0.791 -21.987 1.00 65.38 93 GLU A CA 1
ATOM 713 C C . GLU A 1 93 ? 25.970 -0.088 -22.477 1.00 65.38 93 GLU A C 1
ATOM 715 O O . GLU A 1 93 ? 26.548 0.709 -21.744 1.00 65.38 93 GLU A O 1
ATOM 720 N N . GLU A 1 94 ? 26.358 -0.335 -23.727 1.00 60.22 94 GLU A N 1
ATOM 721 C CA . GLU A 1 94 ? 27.490 0.298 -24.412 1.00 60.22 94 GLU A CA 1
ATOM 722 C C . GLU A 1 94 ? 27.247 1.785 -24.723 1.00 60.22 94 GLU A C 1
ATOM 724 O O . GLU A 1 94 ? 28.134 2.612 -24.520 1.00 60.22 94 GLU A O 1
ATOM 729 N N . GLU A 1 95 ? 26.027 2.163 -25.105 1.00 59.78 95 GLU A N 1
ATOM 730 C CA . GLU A 1 95 ? 25.649 3.566 -25.310 1.00 59.78 95 GLU A CA 1
ATOM 731 C C . GLU A 1 95 ? 25.404 4.309 -23.977 1.00 59.78 95 GLU A C 1
ATOM 733 O O . GLU A 1 95 ? 25.700 5.496 -23.871 1.00 59.78 95 GLU A O 1
ATOM 738 N N . LEU A 1 96 ? 24.931 3.620 -22.924 1.00 61.31 96 LEU A N 1
ATOM 739 C CA . LEU A 1 96 ? 24.833 4.174 -21.560 1.00 61.31 96 LEU A CA 1
ATOM 740 C C . LEU A 1 96 ? 26.209 4.487 -20.949 1.00 61.31 96 LEU A C 1
ATOM 742 O O . LEU A 1 96 ? 26.303 5.367 -20.096 1.00 61.31 96 LEU A O 1
ATOM 746 N N . LEU A 1 97 ? 27.251 3.755 -21.361 1.00 61.12 97 LEU A N 1
ATOM 747 C CA . LEU A 1 97 ? 28.644 3.962 -20.947 1.00 61.12 97 LEU A CA 1
ATOM 748 C C . LEU A 1 97 ? 29.294 5.169 -21.635 1.00 61.12 97 LEU A C 1
ATOM 750 O O . LEU A 1 97 ? 30.093 5.849 -20.997 1.00 61.12 97 LEU A O 1
ATOM 754 N N . ASN A 1 98 ? 28.935 5.456 -22.892 1.00 62.34 98 ASN A N 1
ATOM 755 C CA . ASN A 1 98 ? 29.377 6.671 -23.590 1.00 62.34 98 ASN A CA 1
ATOM 756 C C . ASN A 1 98 ? 28.707 7.946 -23.041 1.00 62.34 98 ASN A C 1
ATOM 758 O O . ASN A 1 98 ? 29.269 9.027 -23.175 1.00 62.34 98 ASN A O 1
ATOM 762 N N . GLY A 1 99 ? 27.559 7.822 -22.364 1.00 63.50 99 GLY A N 1
ATOM 763 C CA . GLY A 1 99 ? 26.922 8.926 -21.644 1.00 63.50 99 GLY A CA 1
ATOM 764 C C . GLY A 1 99 ? 26.216 9.949 -22.544 1.00 63.50 99 GLY A C 1
ATOM 765 O O . GLY A 1 99 ? 26.117 9.773 -23.755 1.00 63.50 99 GLY A O 1
ATOM 766 N N . ASP A 1 100 ? 25.691 11.004 -21.911 1.00 55.94 100 ASP A N 1
ATOM 767 C CA . ASP A 1 100 ? 24.832 12.076 -22.469 1.00 55.94 100 ASP A CA 1
ATOM 768 C C . ASP A 1 100 ? 25.355 12.673 -23.795 1.00 55.94 100 ASP A C 1
ATOM 770 O O . ASP A 1 100 ? 24.582 13.049 -24.674 1.00 55.94 100 ASP A O 1
ATOM 774 N N . ASP A 1 101 ? 26.675 12.642 -23.984 1.00 52.50 101 ASP A N 1
ATOM 775 C CA . ASP A 1 101 ? 27.398 13.103 -25.172 1.00 52.50 101 ASP A CA 1
ATOM 776 C C . ASP A 1 101 ? 26.998 12.347 -26.457 1.00 52.50 101 ASP A C 1
ATOM 778 O O . ASP A 1 101 ? 26.917 12.925 -27.541 1.00 52.50 101 ASP A O 1
ATOM 782 N N . ALA A 1 102 ? 26.653 11.058 -26.344 1.00 54.78 102 ALA A N 1
ATOM 783 C CA . ALA A 1 102 ? 26.229 10.233 -27.478 1.00 54.78 102 ALA A CA 1
ATOM 784 C C . ALA A 1 102 ? 24.736 10.384 -27.837 1.00 54.78 102 ALA A C 1
ATOM 786 O O . ALA A 1 102 ? 24.338 10.029 -28.948 1.00 54.78 102 ALA A O 1
ATOM 787 N N . VAL A 1 103 ? 23.899 10.881 -26.916 1.00 55.00 103 VAL A N 1
ATOM 788 C CA . VAL A 1 103 ? 22.427 10.913 -27.067 1.00 55.00 103 VAL A CA 1
ATOM 789 C C . VAL A 1 103 ? 21.891 12.334 -27.220 1.00 55.00 103 VAL A C 1
ATOM 791 O O . VAL A 1 103 ? 20.898 12.545 -27.923 1.00 55.00 103 VAL A O 1
ATOM 794 N N . HIS A 1 104 ? 22.529 13.309 -26.580 1.00 57.00 104 HIS A N 1
ATOM 795 C CA . HIS A 1 104 ? 22.103 14.706 -26.567 1.00 57.00 104 HIS A CA 1
ATOM 796 C C . HIS A 1 104 ? 23.156 15.676 -27.124 1.00 57.00 104 HIS A C 1
ATOM 798 O O . HIS A 1 104 ? 22.797 16.797 -27.460 1.00 57.00 104 HIS A O 1
ATOM 804 N N . GLY A 1 105 ? 24.405 15.251 -27.363 1.00 55.25 105 GLY A N 1
ATOM 805 C CA . GLY A 1 105 ? 25.420 16.087 -28.028 1.00 55.25 105 GLY A CA 1
ATOM 806 C C . GLY A 1 105 ? 25.780 17.370 -27.268 1.00 55.25 105 GLY A C 1
ATOM 807 O O . GLY A 1 105 ? 26.359 18.289 -27.847 1.00 55.25 105 GLY A O 1
ATOM 808 N N . GLU A 1 106 ? 25.414 17.446 -25.990 1.00 52.72 106 GLU A N 1
ATOM 809 C CA . GLU A 1 106 ? 25.676 18.569 -25.106 1.00 52.72 106 GLU A CA 1
ATOM 810 C C . GLU A 1 106 ? 25.990 18.049 -23.699 1.00 52.72 106 GLU A C 1
ATOM 812 O O . GLU A 1 106 ? 25.180 17.370 -23.071 1.00 52.72 106 GLU A O 1
ATOM 817 N N . GLU A 1 107 ? 27.183 18.368 -23.188 1.00 52.50 107 GLU A N 1
ATOM 818 C CA . GLU A 1 107 ? 27.520 18.119 -21.790 1.00 52.50 107 GLU A CA 1
ATOM 819 C C . GLU A 1 107 ? 26.636 18.990 -20.883 1.00 52.50 107 GLU A C 1
ATOM 821 O O . GLU A 1 107 ? 26.798 20.213 -20.814 1.00 52.50 107 GLU A O 1
ATOM 826 N N . ALA A 1 108 ? 25.724 18.367 -20.131 1.00 58.72 108 ALA A N 1
ATOM 827 C CA . ALA A 1 108 ? 24.774 19.049 -19.244 1.00 58.72 108 ALA A CA 1
ATOM 828 C C . ALA A 1 108 ? 25.411 19.875 -18.094 1.00 58.72 108 ALA A C 1
ATOM 830 O O . ALA A 1 108 ? 24.688 20.509 -17.324 1.00 58.72 108 ALA A O 1
ATOM 831 N N . TYR A 1 109 ? 26.746 19.912 -17.979 1.00 57.50 109 TYR A N 1
ATOM 832 C CA . TYR A 1 109 ? 27.494 20.797 -17.077 1.00 57.50 109 TYR A CA 1
ATOM 833 C C . TYR A 1 109 ? 28.787 21.358 -17.708 1.00 57.50 109 TYR A C 1
ATOM 835 O O . TYR A 1 109 ? 29.854 21.298 -17.108 1.00 57.50 109 TYR A O 1
ATOM 843 N N . ALA A 1 110 ? 28.700 22.007 -18.872 1.00 55.25 110 ALA A N 1
ATOM 844 C CA . ALA A 1 110 ? 29.772 22.886 -19.375 1.00 55.25 110 ALA A CA 1
ATOM 845 C C . ALA A 1 110 ? 29.654 24.351 -18.888 1.00 55.25 110 ALA A C 1
ATOM 847 O O . ALA A 1 110 ? 30.138 25.276 -19.539 1.00 55.25 110 ALA A O 1
ATOM 848 N N . LEU A 1 111 ? 28.991 24.610 -17.756 1.00 54.03 111 LEU A N 1
ATOM 849 C CA . LEU A 1 111 ? 28.903 25.958 -17.196 1.00 54.03 111 LEU A CA 1
ATOM 850 C C . LEU A 1 111 ? 29.050 25.898 -15.675 1.00 54.03 111 LEU A C 1
ATOM 852 O O . LEU A 1 111 ? 28.107 25.537 -14.981 1.00 54.03 111 LEU A O 1
ATOM 856 N N . TRP A 1 112 ? 30.225 26.319 -15.201 1.00 53.41 112 TRP A N 1
ATOM 857 C CA . TRP A 1 112 ? 30.709 26.419 -13.812 1.00 53.41 112 TRP A CA 1
ATOM 858 C C . TRP A 1 112 ? 31.694 25.331 -13.396 1.00 53.41 112 TRP A C 1
ATOM 860 O O . TRP A 1 112 ? 31.386 24.441 -12.607 1.00 53.41 112 TRP A O 1
ATOM 870 N N . GLY A 1 113 ? 32.929 25.478 -13.879 1.00 46.34 113 GLY A N 1
ATOM 871 C CA . GLY A 1 113 ? 34.029 24.661 -13.394 1.00 46.34 113 GLY A CA 1
ATOM 872 C C . GLY A 1 113 ? 35.436 24.989 -13.879 1.00 46.34 113 GLY A C 1
ATOM 873 O O . GLY A 1 113 ? 36.252 24.099 -13.738 1.00 46.34 113 GLY A O 1
ATOM 874 N N . ASP A 1 114 ? 35.758 26.181 -14.403 1.00 46.38 114 ASP A N 1
ATOM 875 C CA . ASP A 1 114 ? 37.117 26.730 -14.219 1.00 46.38 114 ASP A CA 1
ATOM 876 C C . ASP A 1 114 ? 37.180 28.228 -14.549 1.00 46.38 114 ASP A C 1
ATOM 878 O O . ASP A 1 114 ? 37.309 28.654 -15.696 1.00 46.38 114 ASP A O 1
ATOM 882 N N . GLY A 1 115 ? 37.041 29.057 -13.520 1.00 53.53 115 GLY A N 1
ATOM 883 C CA . GLY A 1 115 ? 37.578 30.403 -13.573 1.00 53.53 115 GLY A CA 1
ATOM 884 C C . GLY A 1 115 ? 39.003 30.345 -13.058 1.00 53.53 115 GLY A C 1
ATOM 885 O O . GLY A 1 115 ? 39.167 30.535 -11.864 1.00 53.53 115 GLY A O 1
ATOM 886 N N . GLU A 1 116 ? 39.985 30.113 -13.934 1.00 44.66 116 GLU A N 1
ATOM 887 C CA . GLU A 1 116 ? 41.355 30.628 -13.828 1.00 44.66 116 GLU A CA 1
ATOM 888 C C . GLU A 1 116 ? 42.118 30.509 -15.166 1.00 44.66 116 GLU A C 1
ATOM 890 O O . GLU A 1 116 ? 42.382 29.435 -15.689 1.00 44.66 116 GLU A O 1
ATOM 895 N N . LYS A 1 117 ? 42.562 31.687 -15.627 1.00 41.50 117 LYS A N 1
ATOM 896 C CA . LYS A 1 117 ? 43.801 31.968 -16.376 1.00 41.50 117 LYS A CA 1
ATOM 897 C C . LYS A 1 117 ? 43.858 31.583 -17.858 1.00 41.50 117 LYS A C 1
ATOM 899 O O . LYS A 1 117 ? 44.414 30.572 -18.265 1.00 41.50 117 LYS A O 1
ATOM 904 N N . PHE A 1 118 ? 43.448 32.569 -18.657 1.00 42.09 118 PHE A N 1
ATOM 905 C CA . PHE A 1 118 ? 44.007 32.870 -19.974 1.00 42.09 118 PHE A CA 1
ATOM 906 C C . PHE A 1 118 ? 45.535 32.649 -20.002 1.00 42.09 118 PHE A C 1
ATOM 908 O O . PHE A 1 118 ? 46.297 33.386 -19.374 1.00 42.09 118 PHE A O 1
ATOM 915 N N . GLU A 1 119 ? 45.931 31.592 -20.712 1.00 43.16 119 GLU A N 1
ATOM 916 C CA . GLU A 1 119 ? 47.179 31.359 -21.445 1.00 43.16 119 GLU A CA 1
ATOM 917 C C . GLU A 1 119 ? 48.341 32.326 -21.142 1.00 43.16 119 GLU A C 1
ATOM 919 O O . GLU A 1 119 ? 48.566 33.326 -21.823 1.00 43.16 119 GLU A O 1
ATOM 924 N N . SER A 1 120 ? 49.166 31.965 -20.161 1.00 44.66 120 SER A N 1
ATOM 925 C CA . SER A 1 120 ? 50.573 32.362 -20.144 1.00 44.66 120 SER A CA 1
ATOM 926 C C . SER A 1 120 ? 51.417 31.145 -19.807 1.00 44.66 120 SER A C 1
ATOM 928 O O . SER A 1 120 ? 51.678 30.847 -18.644 1.00 44.66 120 SER A O 1
ATOM 930 N N . SER A 1 121 ? 51.808 30.386 -20.831 1.00 44.66 121 SER A N 1
ATOM 931 C CA . SER A 1 121 ? 53.206 29.986 -21.031 1.00 44.66 121 SER A CA 1
ATOM 932 C C . SER A 1 121 ? 53.367 28.958 -22.155 1.00 44.66 121 SER A C 1
ATOM 934 O O . SER A 1 121 ? 52.729 27.914 -22.167 1.00 44.66 121 SER A O 1
ATOM 936 N N . ARG A 1 122 ? 54.375 29.233 -22.997 1.00 40.75 122 ARG A N 1
ATOM 937 C CA . ARG A 1 122 ? 55.045 28.371 -23.994 1.00 40.75 122 ARG A CA 1
ATOM 938 C C . ARG A 1 122 ? 54.584 28.481 -25.449 1.00 40.75 122 ARG A C 1
ATOM 940 O O . ARG A 1 122 ? 54.102 27.526 -26.042 1.00 40.75 122 ARG A O 1
ATOM 947 N N . TYR A 1 123 ? 55.029 29.557 -26.092 1.00 39.28 123 TYR A N 1
ATOM 948 C CA . TYR A 1 123 ? 55.673 29.395 -27.398 1.00 39.28 123 TYR A CA 1
ATOM 949 C C . TYR A 1 123 ? 56.949 30.243 -27.491 1.00 39.28 123 TYR A C 1
ATOM 951 O O . TYR A 1 123 ? 57.067 31.169 -28.283 1.00 39.28 123 TYR A O 1
ATOM 959 N N . THR A 1 124 ? 57.929 29.910 -26.648 1.00 43.56 124 THR A N 1
ATOM 960 C CA . THR A 1 124 ? 59.339 30.186 -26.948 1.00 43.56 124 THR A CA 1
ATOM 961 C C . THR A 1 124 ? 60.006 28.839 -27.171 1.00 43.56 124 THR A C 1
ATOM 963 O O . THR A 1 124 ? 60.359 28.185 -26.196 1.00 43.56 124 THR A O 1
ATOM 966 N N . SER A 1 125 ? 60.146 28.418 -28.432 1.00 35.69 125 SER A N 1
ATOM 967 C CA . SER A 1 125 ? 61.311 27.653 -28.902 1.00 35.69 125 SER A CA 1
ATOM 968 C C . SER A 1 125 ? 61.304 27.512 -30.435 1.00 35.69 125 SER A C 1
ATOM 970 O O . SER A 1 125 ? 60.642 26.652 -30.998 1.00 35.69 125 SER A O 1
ATOM 972 N N . THR A 1 126 ? 62.072 28.385 -31.090 1.00 42.28 126 THR A N 1
ATOM 973 C CA . THR A 1 126 ? 63.082 28.047 -32.117 1.00 42.28 126 THR A CA 1
ATOM 974 C C . THR A 1 126 ? 62.766 26.986 -33.186 1.00 42.28 126 THR A C 1
ATOM 976 O O . THR A 1 126 ? 63.022 25.815 -32.953 1.00 42.28 126 THR A O 1
ATOM 979 N N . TYR A 1 127 ? 62.389 27.436 -34.387 1.00 38.31 127 TYR A N 1
ATOM 980 C CA . TYR A 1 127 ? 62.823 26.987 -35.733 1.00 38.31 127 TYR A CA 1
ATOM 981 C C . TYR A 1 127 ? 62.364 28.136 -36.661 1.00 38.31 127 TYR A C 1
ATOM 983 O O . TYR A 1 127 ? 61.173 28.385 -36.766 1.00 38.31 127 TYR A O 1
ATOM 991 N N . GLY A 1 128 ? 63.201 29.077 -37.107 1.00 37.50 128 GLY A N 1
ATOM 992 C CA . GLY A 1 128 ? 64.218 28.889 -38.135 1.00 37.50 128 GLY A CA 1
ATOM 993 C C . GLY A 1 128 ? 63.558 28.804 -39.515 1.00 37.50 128 GLY A C 1
ATOM 994 O O . GLY A 1 128 ? 63.115 27.715 -39.845 1.00 37.50 128 GLY A O 1
ATOM 995 N N . VAL A 1 129 ? 63.471 29.921 -40.261 1.00 41.69 129 VAL A N 1
ATOM 996 C CA . VAL A 1 129 ? 63.654 30.050 -41.732 1.00 41.69 129 VAL A CA 1
ATOM 997 C C . VAL A 1 129 ? 63.390 31.510 -42.167 1.00 41.69 129 VAL A C 1
ATOM 999 O O . VAL A 1 129 ? 62.281 32.019 -42.063 1.00 41.69 129 VAL A O 1
ATOM 1002 N N . GLU A 1 130 ? 64.495 32.135 -42.582 1.00 41.22 130 GLU A N 1
ATOM 1003 C CA . GLU A 1 130 ? 64.748 33.178 -43.596 1.00 41.22 130 GLU A CA 1
ATOM 1004 C C . GLU A 1 130 ? 63.868 34.430 -43.796 1.00 41.22 130 GLU A C 1
ATOM 1006 O O . GLU A 1 130 ? 62.666 34.400 -44.040 1.00 41.22 130 GLU A O 1
ATOM 1011 N N . GLU A 1 131 ? 64.592 35.555 -43.821 1.00 45.47 131 GLU A N 1
ATOM 1012 C CA . GLU A 1 131 ? 64.228 36.871 -44.345 1.00 45.47 131 GLU A CA 1
ATOM 1013 C C . GLU A 1 131 ? 63.856 36.848 -45.840 1.00 45.47 131 GLU A C 1
ATOM 1015 O O . GLU A 1 131 ? 64.603 36.302 -46.646 1.00 45.47 131 GLU A O 1
ATOM 1020 N N . VAL A 1 132 ? 62.819 37.605 -46.233 1.00 41.75 132 VAL A N 1
ATOM 1021 C CA . VAL A 1 132 ? 62.770 38.329 -47.524 1.00 41.75 132 VAL A CA 1
ATOM 1022 C C . VAL A 1 132 ? 62.021 39.670 -47.323 1.00 41.75 132 VAL A C 1
ATOM 1024 O O . VAL A 1 132 ? 60.923 39.654 -46.765 1.00 41.75 132 VAL A O 1
ATOM 1027 N N . PRO A 1 133 ? 62.566 40.837 -47.741 1.00 44.94 133 PRO A N 1
ATOM 1028 C CA . PRO A 1 133 ? 62.023 42.160 -47.406 1.00 44.94 133 PRO A CA 1
ATOM 1029 C C . PRO A 1 133 ? 61.224 42.834 -48.544 1.00 44.94 133 PRO A C 1
ATOM 1031 O O . PRO A 1 133 ? 61.474 42.603 -49.724 1.00 44.94 133 PRO A O 1
ATOM 1034 N N . GLY A 1 134 ? 60.345 43.779 -48.181 1.00 32.31 134 GLY A N 1
ATOM 1035 C CA . GLY A 1 134 ? 59.700 44.753 -49.087 1.00 32.31 134 GLY A CA 1
ATOM 1036 C C . GLY A 1 134 ? 58.172 44.737 -48.950 1.00 32.31 134 GLY A C 1
ATOM 1037 O O . GLY A 1 134 ? 57.583 43.677 -48.856 1.00 32.31 134 GLY A O 1
ATOM 1038 N N . SER A 1 135 ? 57.417 45.834 -48.902 1.00 33.97 135 SER A N 1
ATOM 1039 C CA . SER A 1 135 ? 57.614 47.207 -49.360 1.00 33.97 135 SER A CA 1
ATOM 1040 C C . SER A 1 135 ? 56.590 48.115 -48.651 1.00 33.97 135 SER A C 1
ATOM 1042 O O . SER A 1 135 ? 55.483 47.688 -48.333 1.00 33.97 135 SER A O 1
ATOM 1044 N N . ARG A 1 136 ? 56.963 49.377 -48.416 1.00 44.69 136 ARG A N 1
ATOM 1045 C CA . ARG A 1 136 ? 56.132 50.456 -47.848 1.00 44.69 136 ARG A CA 1
ATOM 1046 C C . ARG A 1 136 ? 55.096 50.934 -48.872 1.00 44.69 136 ARG A C 1
ATOM 1048 O O . ARG A 1 136 ? 55.512 51.157 -49.998 1.00 44.69 136 ARG A O 1
ATOM 1055 N N . THR A 1 137 ? 53.877 51.295 -48.452 1.00 37.56 137 THR A N 1
ATOM 1056 C CA . THR A 1 137 ? 53.210 52.560 -48.855 1.00 37.56 137 THR A CA 1
ATOM 1057 C C . THR A 1 137 ? 52.085 52.945 -47.885 1.00 37.56 137 THR A C 1
ATOM 1059 O O . THR A 1 137 ? 51.143 52.190 -47.679 1.00 37.56 137 THR A O 1
ATOM 1062 N N . ASN A 1 138 ? 52.207 54.152 -47.337 1.00 39.66 138 ASN A N 1
ATOM 1063 C CA . ASN A 1 138 ? 51.204 54.955 -46.630 1.00 39.66 138 ASN A CA 1
ATOM 1064 C C . ASN A 1 138 ? 50.329 55.721 -47.653 1.00 39.66 138 ASN A C 1
ATOM 1066 O O . ASN A 1 138 ? 50.878 56.022 -48.716 1.00 39.66 138 ASN A O 1
ATOM 1070 N N . ARG A 1 139 ? 49.055 56.027 -47.324 1.00 37.62 139 ARG A N 1
ATOM 1071 C CA . ARG A 1 139 ? 48.054 56.951 -47.955 1.00 37.62 139 ARG A CA 1
ATOM 1072 C C . ARG A 1 139 ? 46.641 56.448 -47.564 1.00 37.62 139 ARG A C 1
ATOM 1074 O O . ARG A 1 139 ? 46.424 55.251 -47.677 1.00 37.62 139 ARG A O 1
ATOM 1081 N N . ASP A 1 140 ? 45.624 57.174 -47.094 1.00 44.06 140 ASP A N 1
ATOM 1082 C CA . ASP A 1 140 ? 45.272 58.595 -46.945 1.00 44.06 140 ASP A CA 1
ATOM 1083 C C . ASP A 1 140 ? 44.154 58.704 -45.856 1.00 44.06 140 ASP A C 1
ATOM 1085 O O . ASP A 1 140 ? 43.423 57.738 -45.654 1.00 44.06 140 ASP A O 1
ATOM 1089 N N . GLY A 1 141 ? 44.052 59.834 -45.124 1.00 39.59 141 GLY A N 1
ATOM 1090 C CA . GLY A 1 141 ? 43.184 60.071 -43.929 1.00 39.59 141 GLY A CA 1
ATOM 1091 C C . GLY A 1 141 ? 41.670 60.286 -44.192 1.00 39.59 141 GLY A C 1
ATOM 1092 O O . GLY A 1 141 ? 41.160 59.695 -45.136 1.00 39.59 141 GLY A O 1
ATOM 1093 N N . PRO A 1 142 ? 40.921 61.168 -43.472 1.00 45.94 142 PRO A N 1
ATOM 1094 C CA . PRO A 1 142 ? 41.192 61.854 -42.196 1.00 45.94 142 PRO A CA 1
ATOM 1095 C C . PRO A 1 142 ? 39.985 61.943 -41.189 1.00 45.94 142 PRO A C 1
ATOM 1097 O O . PRO A 1 142 ? 38.825 61.876 -41.571 1.00 45.94 142 PRO A O 1
ATOM 1100 N N . MET A 1 143 ? 40.307 62.241 -39.917 1.00 43.44 143 MET A N 1
ATOM 1101 C CA . MET A 1 143 ? 39.611 63.147 -38.959 1.00 43.44 143 MET A CA 1
ATOM 1102 C C . MET A 1 143 ? 38.290 62.773 -38.234 1.00 43.44 143 MET A C 1
ATOM 1104 O O . MET A 1 143 ? 37.204 62.813 -38.795 1.00 43.44 143 MET A O 1
ATOM 1108 N N . MET A 1 144 ? 38.448 62.622 -36.907 1.00 41.16 144 MET A N 1
ATOM 1109 C CA . MET A 1 144 ? 37.714 63.283 -35.802 1.00 41.16 144 MET A CA 1
ATOM 1110 C C . MET A 1 144 ? 36.173 63.259 -35.762 1.00 41.16 144 MET A C 1
ATOM 1112 O O . MET A 1 144 ? 35.503 64.035 -36.436 1.00 41.16 144 MET A O 1
ATOM 1116 N N . GLY A 1 145 ? 35.644 62.540 -34.768 1.00 40.41 145 GLY A N 1
ATOM 1117 C CA . GLY A 1 145 ? 34.524 62.991 -33.934 1.00 40.41 145 GLY A CA 1
ATOM 1118 C C . GLY A 1 145 ? 34.921 62.783 -32.463 1.00 40.41 145 GLY A C 1
ATOM 1119 O O . GLY A 1 145 ? 35.453 61.711 -32.175 1.00 40.41 145 GLY A O 1
ATOM 1120 N N . PRO A 1 146 ? 34.789 63.782 -31.571 1.00 51.34 146 PRO A N 1
ATOM 1121 C CA . PRO A 1 146 ? 35.212 63.652 -30.183 1.00 51.34 146 PRO A CA 1
ATOM 1122 C C . PRO A 1 146 ? 34.142 62.998 -29.302 1.00 51.34 146 PRO A C 1
ATOM 1124 O O . PRO A 1 146 ? 32.955 62.984 -29.629 1.00 51.34 146 PRO A O 1
ATOM 1127 N N . ASP A 1 147 ? 34.658 62.475 -28.198 1.00 47.97 147 ASP A N 1
ATOM 1128 C CA . ASP A 1 147 ? 34.033 61.831 -27.047 1.00 47.97 147 ASP A CA 1
ATOM 1129 C C . ASP A 1 147 ? 32.883 62.628 -26.411 1.00 47.97 147 ASP A C 1
ATOM 1131 O O . ASP A 1 147 ? 32.893 63.855 -26.458 1.00 47.97 147 ASP A O 1
ATOM 1135 N N . GLU A 1 148 ? 31.950 61.926 -25.756 1.00 53.19 148 GLU A N 1
ATOM 1136 C CA . GLU A 1 148 ? 31.357 62.350 -24.473 1.00 53.19 148 GLU A CA 1
ATOM 1137 C C . GLU A 1 148 ? 30.570 61.179 -23.836 1.00 53.19 148 GLU A C 1
ATOM 1139 O O . GLU A 1 148 ? 29.472 60.812 -24.255 1.00 53.19 148 GLU A O 1
ATOM 1144 N N . ASP A 1 149 ? 31.239 60.501 -22.900 1.00 47.66 149 ASP A N 1
ATOM 1145 C CA . ASP A 1 149 ? 30.863 60.310 -21.489 1.00 47.66 149 ASP A CA 1
ATOM 1146 C C . ASP A 1 149 ? 29.371 60.035 -21.199 1.00 47.66 149 ASP A C 1
ATOM 1148 O O . ASP A 1 149 ? 28.495 60.877 -21.360 1.00 47.66 149 ASP A O 1
ATOM 1152 N N . ASN A 1 150 ? 28.991 58.802 -20.874 1.00 41.66 150 ASN A N 1
ATOM 1153 C CA . ASN A 1 150 ? 29.072 58.185 -19.546 1.00 41.66 150 ASN A CA 1
ATOM 1154 C C . ASN A 1 150 ? 28.183 58.856 -18.473 1.00 41.66 150 ASN A C 1
ATOM 1156 O O . ASN A 1 150 ? 28.403 59.993 -18.079 1.00 41.66 150 ASN A O 1
ATOM 1160 N N . ASP A 1 151 ? 27.258 58.040 -17.953 1.00 41.62 151 ASP A N 1
ATOM 1161 C CA . ASP A 1 151 ? 26.680 58.082 -16.606 1.00 41.62 151 ASP A CA 1
ATOM 1162 C C . ASP A 1 151 ? 25.851 59.308 -16.163 1.00 41.62 151 ASP A C 1
ATOM 1164 O O . ASP A 1 151 ? 26.344 60.413 -15.989 1.00 41.62 151 ASP A O 1
ATOM 1168 N N . PHE A 1 152 ? 24.585 59.087 -15.783 1.00 48.59 152 PHE A N 1
ATOM 1169 C CA . PHE A 1 152 ? 24.242 58.795 -14.380 1.00 48.59 152 PHE A CA 1
ATOM 1170 C C . PHE A 1 152 ? 22.711 58.745 -14.193 1.00 48.59 152 PHE A C 1
ATOM 1172 O O . PHE A 1 152 ? 21.971 59.696 -14.438 1.00 48.59 152 PHE A O 1
ATOM 1179 N N . ASN A 1 153 ? 22.242 57.591 -13.731 1.00 44.00 153 ASN A N 1
ATOM 1180 C CA . ASN A 1 153 ? 20.878 57.306 -13.309 1.00 44.00 153 ASN A CA 1
ATOM 1181 C C . ASN A 1 153 ? 20.630 57.902 -11.910 1.00 44.00 153 ASN A C 1
ATOM 1183 O O . ASN A 1 153 ? 21.283 57.468 -10.963 1.00 44.00 153 ASN A O 1
ATOM 1187 N N . VAL A 1 154 ? 19.681 58.835 -11.746 1.00 53.72 154 VAL A N 1
ATOM 1188 C CA . VAL A 1 154 ? 19.164 59.239 -10.420 1.00 53.72 154 VAL A CA 1
ATOM 1189 C C . VAL A 1 154 ? 17.658 59.514 -10.476 1.00 53.72 154 VAL A C 1
ATOM 1191 O O . VAL A 1 154 ? 17.218 60.558 -10.936 1.00 53.72 154 VAL A O 1
ATOM 1194 N N . LEU A 1 155 ? 16.912 58.528 -9.968 1.00 47.69 155 LEU A N 1
ATOM 1195 C CA . LEU A 1 155 ? 15.796 58.601 -9.009 1.00 47.69 155 LEU A CA 1
ATOM 1196 C C . LEU A 1 155 ? 14.688 59.656 -9.188 1.00 47.69 155 LEU A C 1
ATOM 1198 O O . LEU A 1 155 ? 14.932 60.856 -9.144 1.00 47.69 155 LEU A O 1
ATOM 1202 N N . GLY A 1 156 ? 13.433 59.193 -9.096 1.00 44.84 156 GLY A N 1
ATOM 1203 C CA . GLY A 1 156 ? 12.369 60.020 -8.514 1.00 44.84 156 GLY A CA 1
ATOM 1204 C C . GLY A 1 156 ? 10.949 59.706 -8.965 1.00 44.84 156 GLY A C 1
ATOM 1205 O O . GLY A 1 156 ? 10.342 60.494 -9.676 1.00 44.84 156 GLY A O 1
ATOM 1206 N N . HIS A 1 157 ? 10.399 58.580 -8.514 1.00 44.94 157 HIS A N 1
ATOM 1207 C CA . HIS A 1 157 ? 8.967 58.292 -8.574 1.00 44.94 157 HIS A CA 1
ATOM 1208 C C . HIS A 1 157 ? 8.299 58.925 -7.340 1.00 44.94 157 HIS A C 1
ATOM 1210 O O . HIS A 1 157 ? 8.537 58.455 -6.228 1.00 44.94 157 HIS A O 1
ATOM 1216 N N . SER A 1 158 ? 7.474 59.964 -7.502 1.00 49.41 158 SER A N 1
ATOM 1217 C CA . SER A 1 158 ? 6.433 60.303 -6.519 1.00 49.41 158 SER A CA 1
ATOM 1218 C C . SER A 1 158 ? 5.389 61.273 -7.077 1.00 49.41 158 SER A C 1
ATOM 1220 O O . SER A 1 158 ? 5.749 62.373 -7.494 1.00 49.41 158 SER A O 1
ATOM 1222 N N . SER A 1 159 ? 4.127 60.886 -6.864 1.00 49.28 159 SER A N 1
ATOM 1223 C CA . SER A 1 159 ? 2.857 61.630 -6.984 1.00 49.28 159 SER A CA 1
ATOM 1224 C C . SER A 1 159 ? 2.177 61.627 -8.348 1.00 49.28 159 SER A C 1
ATOM 1226 O O . SER A 1 159 ? 2.717 62.226 -9.297 1.00 49.28 159 SER A O 1
#